Protein AF-A0A7W8PH46-F1 (afdb_monomer_lite)

Structure (mmCIF, N/CA/C/O backbone):
data_AF-A0A7W8PH46-F1
#
_entry.id   AF-A0A7W8PH46-F1
#
loop_
_atom_site.group_PDB
_atom_site.id
_atom_site.type_symbol
_atom_site.label_atom_id
_atom_site.label_alt_id
_atom_site.label_comp_id
_atom_site.label_asym_id
_atom_site.label_entity_id
_atom_site.label_seq_id
_atom_site.pdbx_PDB_ins_code
_atom_site.Cartn_x
_atom_site.Cartn_y
_atom_site.Cartn_z
_atom_site.occupancy
_atom_site.B_iso_or_equiv
_atom_site.auth_seq_id
_atom_site.auth_comp_id
_atom_site.auth_asym_id
_atom_site.auth_atom_id
_atom_site.pdbx_PDB_model_num
ATOM 1 N N . MET A 1 1 ? -47.028 3.158 78.947 1.00 54.38 1 MET A N 1
ATOM 2 C CA . MET A 1 1 ? -47.352 3.527 77.546 1.00 54.38 1 MET A CA 1
ATOM 3 C C . MET A 1 1 ? -46.238 4.303 76.824 1.00 54.38 1 MET A C 1
ATOM 5 O O . MET A 1 1 ? -46.427 4.679 75.681 1.00 54.38 1 MET A O 1
ATOM 9 N N . THR A 1 2 ? -45.058 4.500 77.421 1.00 59.06 2 THR A N 1
ATOM 10 C CA . THR A 1 2 ? -43.953 5.293 76.842 1.00 59.06 2 THR A CA 1
ATOM 11 C C . THR A 1 2 ? -42.959 4.481 76.002 1.00 59.06 2 THR A C 1
ATOM 13 O O . THR A 1 2 ? -42.435 5.003 75.027 1.00 59.06 2 THR A O 1
ATOM 16 N N . ALA A 1 3 ? -42.739 3.197 76.308 1.00 57.84 3 ALA A N 1
ATOM 17 C CA . ALA A 1 3 ? -41.767 2.365 75.586 1.00 57.84 3 ALA A CA 1
ATOM 18 C C . ALA A 1 3 ? -42.184 2.042 74.134 1.00 57.84 3 ALA A C 1
ATOM 20 O O . ALA A 1 3 ? -41.344 2.039 73.240 1.00 57.84 3 ALA A O 1
ATOM 21 N N . LEU A 1 4 ? -43.482 1.841 73.867 1.00 58.47 4 LEU A N 1
ATOM 22 C CA . LEU A 1 4 ? -43.979 1.505 72.523 1.00 58.47 4 LEU A CA 1
ATOM 23 C C . LEU A 1 4 ? -43.789 2.660 71.517 1.00 58.47 4 LEU A C 1
ATOM 25 O O . LEU A 1 4 ? -43.499 2.418 70.348 1.00 58.47 4 LEU A O 1
ATOM 29 N N . ASN A 1 5 ? -43.882 3.9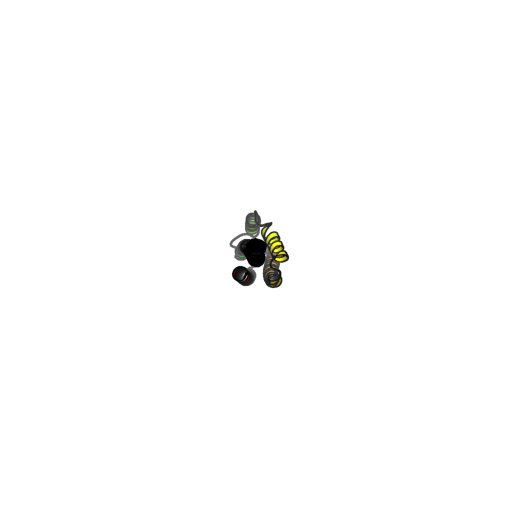11 71.989 1.00 66.81 5 ASN A N 1
ATOM 30 C CA . ASN A 1 5 ? -43.760 5.118 71.162 1.00 66.81 5 ASN A CA 1
ATOM 31 C C . ASN A 1 5 ? -42.331 5.383 70.667 1.00 66.81 5 ASN A C 1
ATOM 33 O O . ASN A 1 5 ? -42.159 6.130 69.711 1.00 66.81 5 ASN A O 1
ATOM 37 N N . VAL A 1 6 ? -41.315 4.781 71.292 1.00 70.81 6 VAL A N 1
ATOM 38 C CA . VAL A 1 6 ? -39.901 4.943 70.900 1.00 70.81 6 VAL A CA 1
ATOM 39 C C . VAL A 1 6 ? -39.428 3.778 70.021 1.00 70.81 6 VAL A C 1
ATOM 41 O O . VAL A 1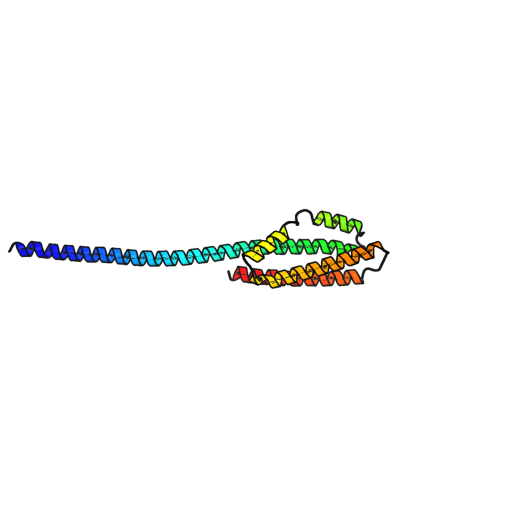 6 ? -38.596 3.960 69.135 1.00 70.81 6 VAL A O 1
ATOM 44 N N . VAL A 1 7 ? -40.009 2.589 70.204 1.00 78.19 7 VAL A N 1
ATOM 45 C CA . VAL A 1 7 ? -39.652 1.372 69.457 1.00 78.19 7 VAL A CA 1
ATOM 46 C C . VAL A 1 7 ? -40.122 1.434 67.998 1.00 78.19 7 VAL A C 1
ATOM 48 O O . VAL A 1 7 ? -39.364 1.087 67.095 1.00 78.19 7 VAL A O 1
ATOM 51 N N . VAL A 1 8 ? -41.343 1.918 67.735 1.00 81.44 8 VAL A N 1
ATOM 52 C CA . VAL A 1 8 ? -41.908 1.979 66.370 1.00 81.44 8 VAL A CA 1
ATOM 53 C C . VAL A 1 8 ? -41.125 2.925 65.434 1.00 81.44 8 VAL A C 1
ATOM 55 O O . VAL A 1 8 ? -40.793 2.505 64.318 1.00 81.44 8 VAL A O 1
ATOM 58 N N . PRO A 1 9 ? -40.750 4.155 65.845 1.00 81.25 9 PRO A N 1
ATOM 59 C CA . PRO A 1 9 ? -39.893 5.026 65.040 1.00 81.25 9 PRO A CA 1
ATOM 60 C C . PRO A 1 9 ? -38.495 4.445 64.815 1.00 81.25 9 PRO A C 1
ATOM 62 O O . PRO A 1 9 ? -37.963 4.568 63.716 1.00 81.25 9 PRO A O 1
ATOM 65 N N . ALA A 1 10 ? -37.914 3.776 65.818 1.00 79.69 10 ALA A N 1
ATOM 66 C CA . ALA A 1 10 ? -36.593 3.159 65.705 1.00 79.69 10 ALA A CA 1
ATOM 67 C C . ALA A 1 10 ? -36.575 2.012 64.679 1.00 79.69 10 ALA A C 1
ATOM 69 O O . ALA A 1 10 ? -35.680 1.948 63.837 1.00 79.69 10 ALA A O 1
ATOM 70 N N . ILE A 1 11 ? -37.598 1.149 64.689 1.00 83.88 11 ILE A N 1
ATOM 71 C CA . ILE A 1 11 ? -37.762 0.083 63.688 1.00 83.88 11 ILE A CA 1
ATOM 72 C C . ILE A 1 11 ? -37.967 0.683 62.291 1.00 83.88 11 ILE A C 1
ATOM 74 O O . ILE A 1 11 ? -37.344 0.237 61.329 1.00 83.88 11 ILE A O 1
ATOM 78 N N . SER A 1 12 ? -38.789 1.729 62.179 1.00 82.69 12 SER A N 1
ATOM 79 C CA . SER A 1 12 ? -39.053 2.406 60.901 1.00 82.69 12 SER A CA 1
ATOM 80 C C . SER A 1 12 ? -37.791 3.063 60.327 1.00 82.69 12 SER A C 1
ATOM 82 O O . SER A 1 12 ? -37.512 2.928 59.137 1.00 82.69 12 SER A O 1
ATOM 84 N N . ALA A 1 13 ? -36.988 3.714 61.174 1.00 84.81 13 ALA A N 1
ATOM 85 C CA . ALA A 1 13 ? -35.710 4.309 60.790 1.00 84.81 13 ALA A CA 1
ATOM 86 C C . ALA A 1 13 ? -34.692 3.248 60.342 1.00 84.81 13 ALA A C 1
ATOM 88 O O . ALA A 1 13 ? -33.994 3.445 59.350 1.00 84.81 13 ALA A O 1
ATOM 89 N N . MET A 1 14 ? -34.646 2.100 61.024 1.00 83.69 14 MET A N 1
ATOM 90 C CA . MET A 1 14 ? -33.773 0.982 60.659 1.00 83.69 14 MET A CA 1
ATOM 91 C C . MET A 1 14 ? -34.157 0.376 59.303 1.00 83.69 14 MET A C 1
ATOM 93 O O . MET A 1 14 ? -33.287 0.151 58.464 1.00 83.69 14 MET A O 1
ATOM 97 N N . ILE A 1 15 ? -35.452 0.165 59.053 1.00 85.19 15 ILE A N 1
ATOM 98 C CA . ILE A 1 15 ? -35.947 -0.315 57.754 1.00 85.19 15 ILE A CA 1
ATOM 99 C C . ILE A 1 15 ? -35.626 0.705 56.654 1.00 85.19 15 ILE A C 1
ATOM 101 O O . ILE A 1 15 ? -35.111 0.327 55.603 1.00 85.19 15 ILE A O 1
ATOM 105 N N . GLY A 1 16 ? -35.859 1.997 56.906 1.00 86.50 16 GLY A N 1
ATOM 106 C CA . GLY A 1 16 ? -35.512 3.068 55.971 1.00 86.50 16 GLY A CA 1
ATOM 107 C C . GLY A 1 16 ? -34.018 3.099 55.635 1.00 86.50 16 GLY A C 1
ATOM 108 O O . GLY A 1 16 ? -33.654 3.188 54.463 1.00 86.50 16 GLY A O 1
ATOM 109 N N . ALA A 1 17 ? -33.149 2.944 56.638 1.00 85.75 17 ALA A N 1
ATOM 110 C CA . ALA A 1 17 ? -31.702 2.882 56.449 1.00 85.75 17 ALA A CA 1
ATOM 111 C C . ALA A 1 17 ? -31.269 1.649 55.637 1.00 85.75 17 ALA A C 1
ATOM 113 O O . ALA A 1 17 ? -30.439 1.773 54.738 1.00 85.75 17 ALA A O 1
ATOM 114 N N . LEU A 1 18 ? -31.854 0.474 55.894 1.00 85.69 18 LEU A N 1
ATOM 115 C CA . LEU A 1 18 ? -31.569 -0.748 55.133 1.00 85.69 18 LEU A CA 1
ATOM 116 C C . LEU A 1 18 ? -32.001 -0.629 53.667 1.00 85.69 18 LEU A C 1
ATOM 118 O O . LEU A 1 18 ? -31.249 -1.023 52.776 1.00 85.69 18 LEU A O 1
ATOM 122 N N . ILE A 1 19 ? -33.173 -0.044 53.404 1.00 89.94 19 ILE A N 1
ATOM 123 C CA . ILE A 1 19 ? -33.653 0.215 52.040 1.00 89.94 19 ILE A CA 1
ATOM 124 C C . ILE A 1 19 ? -32.734 1.216 51.332 1.00 89.94 19 ILE A C 1
ATOM 126 O O . ILE A 1 19 ? -32.360 0.988 50.182 1.00 89.94 19 ILE A O 1
ATOM 130 N N . ALA A 1 20 ? -32.323 2.292 52.010 1.00 89.06 20 ALA A N 1
ATOM 131 C CA . ALA A 1 20 ? -31.414 3.284 51.444 1.00 89.06 20 ALA A CA 1
ATOM 132 C C . ALA A 1 20 ? -30.042 2.676 51.102 1.00 89.06 20 ALA A C 1
ATOM 134 O O . ALA A 1 20 ? -29.555 2.848 49.985 1.00 89.06 20 ALA A O 1
ATOM 135 N N . LEU A 1 21 ? -29.444 1.909 52.021 1.00 88.25 21 LEU A N 1
ATOM 136 C CA . LEU A 1 21 ? -28.166 1.226 51.796 1.00 88.25 21 LEU A CA 1
ATOM 137 C C . LEU A 1 21 ? -28.266 0.177 50.683 1.00 88.25 21 LEU A C 1
ATOM 139 O O . LEU A 1 21 ? -27.389 0.116 49.821 1.00 88.25 21 LEU A O 1
ATOM 143 N N . GLY A 1 22 ? -29.350 -0.604 50.652 1.00 90.31 22 GLY A N 1
ATOM 144 C CA . GLY A 1 22 ? -29.621 -1.562 49.581 1.00 90.31 22 GLY A CA 1
ATOM 145 C C . GLY A 1 22 ? -29.798 -0.883 48.221 1.00 90.31 22 GLY A C 1
ATOM 146 O O . GLY A 1 22 ? -29.251 -1.349 47.223 1.00 90.31 22 GLY A O 1
ATOM 147 N N . GLY A 1 23 ? -30.493 0.256 48.185 1.00 92.00 23 GLY A N 1
ATOM 148 C CA . GLY A 1 23 ? -30.671 1.069 46.983 1.00 92.00 23 GLY A CA 1
ATOM 149 C C . GLY A 1 23 ? -29.353 1.637 46.455 1.00 92.00 23 GLY A C 1
ATOM 150 O O . GLY A 1 23 ? -29.078 1.532 45.258 1.00 92.00 23 GLY A O 1
ATOM 151 N N . VAL A 1 24 ? -28.503 2.174 47.336 1.00 92.62 24 VAL A N 1
ATOM 152 C CA . VAL A 1 24 ? -27.163 2.667 46.970 1.00 92.62 24 VAL A CA 1
ATOM 153 C C . VAL A 1 24 ? -26.279 1.524 46.478 1.00 92.62 24 VAL A C 1
ATOM 155 O O . VAL A 1 24 ? -25.643 1.656 45.434 1.00 92.62 24 VAL A O 1
ATOM 158 N N . TRP A 1 25 ? -26.271 0.382 47.170 1.00 93.50 25 TRP A N 1
ATOM 159 C CA . TRP A 1 25 ? -25.499 -0.792 46.757 1.00 93.50 25 TRP A CA 1
ATOM 160 C C . TRP A 1 25 ? -25.934 -1.311 45.380 1.00 93.50 25 TRP A C 1
ATOM 162 O O . TRP A 1 25 ? -25.090 -1.514 44.506 1.00 93.50 25 TRP A O 1
ATOM 172 N N . LEU A 1 26 ? -27.245 -1.447 45.147 1.00 93.50 26 LEU A N 1
ATOM 173 C CA . LEU A 1 26 ? -27.791 -1.880 43.860 1.00 93.50 26 LEU A CA 1
ATOM 174 C C . LEU A 1 26 ? -27.460 -0.883 42.744 1.00 93.50 26 LEU A C 1
ATOM 176 O O . LEU A 1 26 ? -27.062 -1.289 41.651 1.00 93.50 26 LEU A O 1
ATOM 180 N N . THR A 1 27 ? -27.587 0.417 43.021 1.00 93.50 27 THR A N 1
ATOM 181 C CA . THR A 1 27 ? -27.258 1.484 42.065 1.00 93.50 27 THR A CA 1
ATOM 182 C C . THR A 1 27 ? -25.774 1.461 41.715 1.00 93.50 27 THR A C 1
ATOM 184 O O . THR A 1 27 ? -25.432 1.482 40.534 1.00 93.50 27 THR A O 1
ATOM 187 N N . ASN A 1 28 ? -24.892 1.325 42.709 1.00 93.25 28 ASN A N 1
ATOM 188 C CA . ASN A 1 28 ? -23.450 1.215 42.494 1.00 93.25 28 ASN A CA 1
ATOM 189 C C . ASN A 1 28 ? -23.086 -0.042 41.699 1.00 93.25 28 ASN A C 1
ATOM 191 O O . ASN A 1 28 ? -22.261 0.027 40.790 1.00 93.25 28 ASN A O 1
ATOM 195 N N . TRP A 1 29 ? -23.726 -1.180 41.978 1.00 92.06 29 TRP A N 1
ATOM 196 C CA . TRP A 1 29 ? -23.504 -2.409 41.218 1.00 92.06 29 TRP A CA 1
ATOM 197 C C . TRP A 1 29 ? -23.928 -2.265 39.750 1.00 92.06 29 TRP A C 1
ATOM 199 O O . TRP A 1 29 ? -23.175 -2.628 38.842 1.00 92.06 29 TRP A O 1
ATOM 209 N N . GLN A 1 30 ? -25.104 -1.683 39.494 1.00 93.38 30 GLN A N 1
ATOM 210 C CA . GLN A 1 30 ? -25.575 -1.425 38.132 1.00 93.38 30 GLN A CA 1
ATOM 211 C C . GLN A 1 30 ? -24.702 -0.399 37.401 1.00 93.38 30 GLN A C 1
ATOM 213 O O . GLN A 1 30 ? -24.397 -0.594 36.223 1.00 93.38 30 GLN A O 1
ATOM 218 N N . ALA A 1 31 ? -24.279 0.666 38.086 1.00 93.06 31 ALA A N 1
ATOM 219 C CA . ALA A 1 31 ? -23.369 1.669 37.544 1.00 93.06 31 ALA A CA 1
ATOM 220 C C . ALA A 1 31 ? -22.027 1.037 37.159 1.00 93.06 31 ALA A C 1
ATOM 222 O O . ALA A 1 31 ? -21.573 1.222 36.032 1.00 93.06 31 ALA A O 1
ATOM 223 N N . ASN A 1 32 ? -21.455 0.201 38.031 1.00 94.56 32 ASN A N 1
ATOM 224 C CA . ASN A 1 32 ? -20.209 -0.506 37.753 1.00 94.56 32 ASN A CA 1
ATOM 225 C C . ASN A 1 32 ? -20.343 -1.456 36.551 1.00 94.56 32 ASN A C 1
ATOM 227 O O . ASN A 1 32 ? -19.495 -1.468 35.665 1.00 94.56 32 ASN A O 1
ATOM 231 N N . LYS A 1 33 ? -21.449 -2.208 36.450 1.00 94.56 33 LYS A N 1
ATOM 232 C CA . LYS A 1 33 ? -21.700 -3.084 35.293 1.00 94.56 33 LYS A CA 1
ATOM 233 C C . LYS A 1 33 ? -21.798 -2.298 33.980 1.00 94.56 33 LYS A C 1
ATOM 235 O O . LYS A 1 33 ? -21.267 -2.737 32.958 1.00 94.56 33 LYS A O 1
ATOM 240 N N . ARG A 1 34 ? -22.477 -1.145 33.991 1.00 93.31 34 ARG A N 1
ATOM 241 C CA . ARG A 1 34 ? -22.574 -0.256 32.821 1.00 93.31 34 ARG A CA 1
ATOM 242 C C . ARG A 1 34 ? -21.214 0.316 32.447 1.00 93.31 34 ARG A C 1
ATOM 244 O O . ARG A 1 34 ? -20.876 0.276 31.271 1.00 93.31 34 ARG A O 1
ATOM 251 N N . PHE A 1 35 ? -20.446 0.770 33.434 1.00 94.25 35 PHE A N 1
ATOM 252 C CA . PHE A 1 35 ? -19.094 1.281 33.241 1.00 94.25 35 PHE A CA 1
ATOM 253 C C . PHE A 1 35 ? -18.184 0.236 32.583 1.00 94.25 35 PHE A C 1
ATOM 255 O O . PHE A 1 35 ? -17.597 0.517 31.547 1.00 94.25 35 PHE A O 1
ATOM 262 N N . LEU A 1 36 ? -18.157 -1.003 33.089 1.00 94.62 36 LEU A N 1
ATOM 263 C CA . LEU A 1 36 ? -17.366 -2.082 32.479 1.00 94.62 36 LEU A CA 1
ATOM 264 C C . LEU A 1 36 ? -17.815 -2.407 31.047 1.00 94.62 36 LEU A C 1
ATOM 266 O O . LEU A 1 36 ? -16.991 -2.671 30.178 1.00 94.62 36 LEU A O 1
ATOM 270 N N . THR A 1 37 ? -19.123 -2.358 30.781 1.00 94.06 37 THR A N 1
ATOM 271 C CA . THR A 1 37 ? -19.654 -2.579 29.424 1.00 94.06 37 THR A CA 1
ATOM 272 C C . THR A 1 37 ? -19.284 -1.436 28.474 1.00 94.06 37 THR A C 1
ATOM 274 O O . THR A 1 37 ? -19.087 -1.669 27.285 1.00 94.06 37 THR A O 1
ATOM 277 N N . GLN A 1 38 ? -19.228 -0.198 28.970 1.00 93.88 38 GLN A N 1
ATOM 278 C CA . GLN A 1 38 ? -18.776 0.958 28.194 1.00 93.88 38 GLN A CA 1
ATOM 279 C C . GLN A 1 38 ? -17.282 0.856 27.902 1.00 93.88 38 GLN A C 1
ATOM 281 O O . GLN A 1 38 ? -16.905 0.971 26.744 1.00 93.88 38 GLN A O 1
ATOM 286 N N . LEU A 1 39 ? -16.474 0.514 28.907 1.00 94.44 39 LEU A N 1
ATOM 287 C CA . LEU A 1 39 ? -15.034 0.337 28.752 1.00 94.44 39 LEU A CA 1
ATOM 288 C C . LEU A 1 39 ? -14.695 -0.723 27.689 1.00 94.44 39 LEU A C 1
ATOM 290 O O . LEU A 1 39 ? -13.941 -0.430 26.771 1.00 94.44 39 LEU A O 1
ATOM 294 N N . ASP A 1 40 ? -15.327 -1.905 27.723 1.00 94.44 40 ASP A N 1
ATOM 295 C CA . ASP A 1 40 ? -15.123 -2.947 26.694 1.00 94.44 40 ASP A CA 1
ATOM 296 C C . ASP A 1 40 ? -15.537 -2.474 25.286 1.00 94.44 40 ASP A C 1
ATOM 298 O O . ASP A 1 40 ? -14.909 -2.820 24.285 1.00 94.44 40 ASP A O 1
ATOM 302 N N . ARG A 1 41 ? -16.594 -1.660 25.174 1.00 94.88 41 ARG A N 1
ATOM 303 C CA . ARG A 1 41 ? -17.004 -1.085 23.882 1.00 94.88 41 ARG A CA 1
ATOM 304 C C . ARG A 1 41 ? -16.013 -0.047 23.378 1.00 94.88 41 ARG A C 1
ATOM 306 O O . ARG A 1 41 ? -15.757 -0.026 22.173 1.00 94.88 41 ARG A O 1
ATOM 313 N N . ASP A 1 42 ? -15.495 0.783 24.272 1.00 95.31 42 ASP A N 1
ATOM 314 C CA . ASP A 1 42 ? -14.547 1.843 23.953 1.00 95.31 42 ASP A CA 1
ATOM 315 C C . ASP A 1 42 ? -13.194 1.249 23.551 1.00 95.31 42 ASP A C 1
ATOM 317 O O . ASP A 1 42 ? -12.699 1.592 22.483 1.00 95.31 42 ASP A O 1
ATOM 321 N N . GLU A 1 43 ? -12.675 0.257 24.283 1.00 95.19 43 GLU A N 1
ATOM 322 C CA . GLU A 1 43 ? -11.451 -0.475 23.916 1.00 95.19 43 GLU A CA 1
ATOM 323 C C . GLU A 1 43 ? -11.580 -1.152 22.546 1.00 95.19 43 GLU A C 1
ATOM 325 O O . GLU A 1 43 ? -10.685 -1.074 21.699 1.00 95.19 43 GLU A O 1
ATOM 330 N N . ARG A 1 44 ? -12.723 -1.801 22.278 1.00 93.19 44 ARG A N 1
ATOM 331 C CA . ARG A 1 44 ? -12.979 -2.395 20.959 1.00 93.19 44 ARG A CA 1
ATOM 332 C C . ARG A 1 44 ? -13.037 -1.332 19.879 1.00 93.19 44 ARG A C 1
ATOM 334 O O . ARG A 1 44 ? -12.483 -1.546 18.808 1.00 93.19 44 ARG A O 1
ATOM 341 N N . LYS A 1 45 ? -13.720 -0.215 20.127 1.00 95.31 45 LYS A N 1
ATOM 342 C CA . LYS A 1 45 ? -13.825 0.880 19.162 1.00 95.31 45 LYS A CA 1
ATOM 343 C C . LYS A 1 45 ? -12.451 1.473 18.859 1.00 95.31 45 LYS A C 1
ATOM 345 O O . LYS A 1 45 ? -12.118 1.598 17.689 1.00 95.31 45 LYS A O 1
ATOM 350 N N . GLU A 1 46 ? -11.657 1.752 19.885 1.00 95.44 46 GLU A N 1
ATOM 351 C CA . GLU A 1 46 ? -10.302 2.280 19.750 1.00 95.44 46 GLU A CA 1
ATOM 352 C C . GLU A 1 46 ? -9.410 1.323 18.955 1.00 95.44 46 GLU A C 1
ATOM 354 O O . GLU A 1 46 ? -8.731 1.745 18.022 1.00 95.44 46 GLU A O 1
ATOM 359 N N . LYS A 1 47 ? -9.482 0.016 19.235 1.00 92.56 47 LYS A N 1
ATOM 360 C CA . LYS A 1 47 ? -8.745 -0.992 18.465 1.00 92.56 47 LYS A CA 1
ATOM 361 C C . LYS A 1 47 ? -9.145 -1.001 16.987 1.00 92.56 47 LYS A C 1
ATOM 363 O O . LYS A 1 47 ? -8.265 -1.068 16.131 1.00 92.56 47 LYS A O 1
ATOM 368 N N . ARG A 1 48 ? -10.445 -0.936 16.676 1.00 93.00 48 ARG A N 1
ATOM 369 C CA . ARG A 1 48 ? -10.930 -0.879 15.285 1.00 93.00 48 ARG A CA 1
ATOM 370 C C . ARG A 1 48 ? -10.454 0.384 14.578 1.00 93.00 48 ARG A C 1
ATOM 372 O O . ARG A 1 48 ? -9.883 0.296 13.496 1.00 93.00 48 ARG A O 1
ATOM 379 N N . ASP A 1 49 ? -10.630 1.540 15.215 1.00 95.50 49 ASP A N 1
ATOM 380 C CA . ASP A 1 49 ? -10.222 2.835 14.666 1.00 95.50 49 ASP A CA 1
ATOM 381 C C . ASP A 1 49 ? -8.703 2.866 14.413 1.00 95.50 49 ASP A C 1
ATOM 383 O O . ASP A 1 49 ? -8.255 3.334 13.365 1.00 95.50 49 ASP A O 1
ATOM 387 N N . PHE A 1 50 ? -7.912 2.282 15.318 1.00 95.19 50 PHE A N 1
ATOM 388 C CA . PHE A 1 50 ? -6.466 2.152 15.164 1.00 95.19 50 PHE A CA 1
ATOM 389 C C . PHE A 1 50 ? -6.068 1.257 13.980 1.00 95.19 50 PHE A C 1
ATOM 391 O O . PHE A 1 50 ? -5.224 1.652 13.173 1.00 95.19 50 PHE A O 1
ATOM 398 N N . ILE A 1 51 ? -6.680 0.074 13.832 1.00 94.69 51 ILE A N 1
ATOM 399 C CA . ILE A 1 51 ? -6.425 -0.811 12.682 1.00 94.69 51 ILE A CA 1
ATOM 400 C C . ILE A 1 51 ? -6.836 -0.131 11.376 1.00 94.69 51 ILE A C 1
ATOM 402 O O . ILE A 1 51 ? -6.075 -0.166 10.409 1.00 94.69 51 ILE A O 1
ATOM 406 N N . ARG A 1 52 ? -7.987 0.551 11.355 1.00 96.12 52 ARG A N 1
ATOM 407 C CA . ARG A 1 52 ? -8.448 1.304 10.184 1.00 96.12 52 ARG A CA 1
ATOM 408 C C . ARG A 1 52 ? -7.431 2.366 9.776 1.00 96.12 52 ARG A C 1
ATOM 410 O O . ARG A 1 52 ? -7.025 2.400 8.619 1.00 96.12 52 ARG A O 1
ATOM 417 N N . GLN A 1 53 ? -6.951 3.162 10.732 1.00 96.94 53 GLN A N 1
ATOM 418 C CA . GLN A 1 53 ? -5.955 4.204 10.483 1.00 96.94 53 GLN A CA 1
ATOM 419 C C . GLN A 1 53 ? -4.642 3.630 9.928 1.00 96.94 53 GLN A C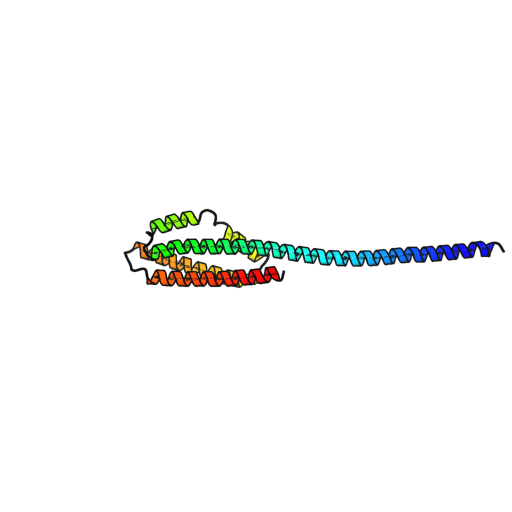 1
ATOM 421 O O . GLN A 1 53 ? -4.087 4.169 8.971 1.00 96.94 53 GLN A O 1
ATOM 426 N N . ARG A 1 54 ? -4.141 2.525 10.496 1.00 96.75 54 ARG A N 1
ATOM 427 C CA . ARG A 1 54 ? -2.923 1.864 9.992 1.00 96.75 54 ARG A CA 1
ATOM 428 C C . ARG A 1 54 ? -3.125 1.237 8.620 1.00 96.75 54 ARG A C 1
ATOM 430 O O . ARG A 1 54 ? -2.189 1.219 7.825 1.00 96.75 54 ARG A O 1
ATOM 437 N N . GLY A 1 55 ? -4.329 0.757 8.332 1.00 96.94 55 GLY A N 1
ATOM 438 C CA . GLY A 1 55 ? -4.675 0.217 7.026 1.00 96.94 55 GLY A CA 1
ATOM 439 C C . GLY A 1 55 ? -4.752 1.309 5.964 1.00 96.94 55 GLY A C 1
ATOM 440 O O . GLY A 1 55 ? -4.195 1.136 4.886 1.00 96.94 55 GLY A O 1
ATOM 441 N N . GLU A 1 56 ? -5.369 2.451 6.274 1.00 97.31 56 GLU A N 1
ATOM 442 C CA . GLU A 1 56 ? -5.401 3.632 5.398 1.00 97.31 56 GLU A CA 1
ATOM 443 C C . GLU A 1 56 ? -3.977 4.140 5.093 1.00 97.31 56 GLU A C 1
ATOM 445 O O . GLU A 1 56 ? -3.645 4.401 3.935 1.00 97.31 56 GLU A O 1
ATOM 450 N N . GLU A 1 57 ? -3.106 4.204 6.108 1.00 96.62 57 GLU A N 1
ATOM 451 C CA . GLU A 1 57 ? -1.686 4.549 5.941 1.00 96.62 57 GLU A CA 1
ATOM 452 C C . GLU A 1 57 ? -0.961 3.546 5.030 1.00 96.62 57 GLU A C 1
ATOM 454 O O . GLU A 1 57 ? -0.266 3.938 4.089 1.00 96.62 57 GLU A O 1
ATOM 459 N N . LEU A 1 58 ? -1.140 2.245 5.281 1.00 96.44 58 LEU A N 1
ATOM 460 C CA . LEU A 1 58 ? -0.552 1.187 4.464 1.00 96.44 58 LEU A CA 1
ATOM 461 C C . LEU A 1 58 ? -1.050 1.246 3.015 1.00 96.44 58 LEU A C 1
ATOM 463 O O . LEU A 1 58 ? -0.259 1.029 2.099 1.00 96.44 58 LEU A O 1
ATOM 467 N N . TYR A 1 59 ? -2.330 1.552 2.805 1.00 96.81 59 TYR A N 1
ATOM 468 C CA . TYR A 1 59 ? -2.924 1.650 1.477 1.00 96.81 59 TYR A CA 1
ATOM 469 C C . TYR A 1 59 ? -2.219 2.729 0.658 1.00 96.81 59 TYR A C 1
ATOM 471 O O . TYR A 1 59 ? -1.743 2.441 -0.439 1.00 96.81 59 TYR A O 1
ATOM 479 N N . GLY A 1 60 ? -2.093 3.939 1.214 1.00 95.19 60 GLY A N 1
ATOM 480 C CA . GLY A 1 60 ? -1.394 5.040 0.548 1.00 95.19 60 GLY A CA 1
ATOM 481 C C . GLY A 1 60 ? 0.065 4.696 0.249 1.00 95.19 60 GLY A C 1
ATOM 482 O O . GLY A 1 60 ? 0.518 4.838 -0.881 1.00 95.19 60 GLY A O 1
ATOM 483 N N . LEU A 1 61 ? 0.785 4.141 1.230 1.00 94.44 61 LEU A N 1
ATOM 484 C CA . LEU A 1 61 ? 2.189 3.760 1.051 1.00 94.44 61 LEU A CA 1
ATOM 485 C C . LEU A 1 61 ? 2.393 2.678 -0.018 1.00 94.44 61 LEU A C 1
ATOM 487 O O . LEU A 1 61 ? 3.376 2.727 -0.758 1.00 94.44 61 LEU A O 1
ATOM 491 N N . ALA A 1 62 ? 1.507 1.683 -0.077 1.00 93.50 62 ALA A N 1
ATOM 492 C CA . ALA A 1 62 ? 1.595 0.604 -1.052 1.00 93.50 62 ALA A CA 1
ATOM 493 C C . ALA A 1 62 ? 1.252 1.083 -2.468 1.00 93.50 62 ALA A C 1
ATOM 495 O O . ALA A 1 62 ? 1.918 0.671 -3.419 1.00 93.50 62 ALA A O 1
ATOM 496 N N . ASP A 1 63 ? 0.251 1.954 -2.602 1.00 93.81 63 ASP A N 1
ATOM 497 C CA . ASP A 1 63 ? -0.138 2.536 -3.885 1.00 93.81 63 ASP A CA 1
ATOM 498 C C . ASP A 1 63 ? 0.940 3.479 -4.436 1.00 93.81 63 ASP A C 1
ATOM 500 O O . ASP A 1 63 ? 1.341 3.350 -5.596 1.00 93.81 63 ASP A O 1
ATOM 504 N N . ASP A 1 64 ? 1.501 4.342 -3.585 1.00 92.75 64 ASP A N 1
ATOM 505 C CA . ASP A 1 64 ? 2.616 5.225 -3.939 1.00 92.75 64 ASP A CA 1
ATOM 506 C C . ASP A 1 64 ? 3.848 4.422 -4.367 1.00 92.75 64 ASP A C 1
ATOM 508 O O . ASP A 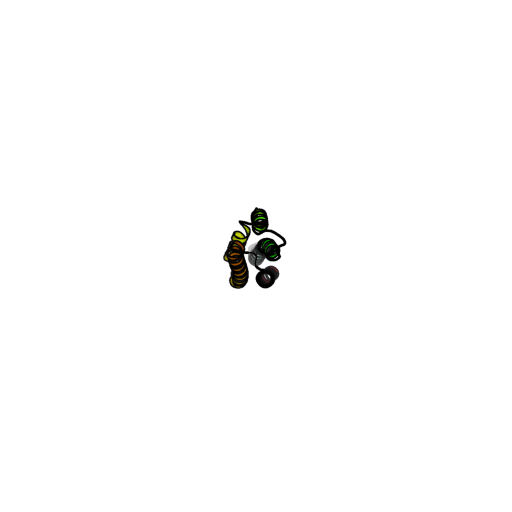1 64 ? 4.463 4.705 -5.398 1.00 92.75 64 ASP A O 1
ATOM 512 N N . TRP A 1 65 ? 4.199 3.383 -3.602 1.00 92.25 65 TRP A N 1
ATOM 513 C CA . TRP A 1 65 ? 5.333 2.522 -3.927 1.00 92.25 65 TRP A CA 1
ATOM 514 C C . TRP A 1 65 ? 5.136 1.795 -5.261 1.00 92.25 65 TRP A C 1
ATOM 516 O O . TRP A 1 65 ? 6.051 1.751 -6.085 1.00 92.25 65 TRP A O 1
ATOM 526 N N . ALA A 1 66 ? 3.952 1.232 -5.503 1.00 90.81 66 ALA A N 1
ATOM 527 C CA . ALA A 1 66 ? 3.670 0.538 -6.752 1.00 90.81 66 ALA A CA 1
ATOM 528 C C . ALA A 1 66 ? 3.630 1.503 -7.949 1.00 90.81 66 ALA A C 1
ATOM 530 O O . ALA A 1 66 ? 4.146 1.175 -9.020 1.00 90.81 66 ALA A O 1
ATOM 531 N N . THR A 1 67 ? 3.102 2.715 -7.757 1.00 90.94 67 THR A N 1
ATOM 532 C CA . THR A 1 67 ? 3.136 3.794 -8.754 1.00 90.94 67 THR A CA 1
ATOM 533 C C . THR A 1 67 ? 4.569 4.185 -9.099 1.00 90.94 67 THR A C 1
ATOM 535 O O . THR A 1 67 ? 4.906 4.292 -10.279 1.00 90.94 67 THR A O 1
ATOM 538 N N . TYR A 1 68 ? 5.435 4.316 -8.094 1.00 91.88 68 TYR A N 1
ATOM 539 C CA . TYR A 1 68 ? 6.860 4.559 -8.291 1.00 91.88 68 TYR A CA 1
ATOM 540 C C . TYR A 1 68 ? 7.517 3.448 -9.130 1.00 91.88 68 TYR A C 1
ATOM 542 O O . TYR A 1 68 ? 8.160 3.733 -10.143 1.00 91.88 68 TYR A O 1
ATOM 550 N N . VAL A 1 69 ? 7.303 2.177 -8.765 1.00 91.94 69 VAL A N 1
ATOM 551 C CA . VAL A 1 69 ? 7.839 1.019 -9.508 1.00 91.94 69 VAL A CA 1
ATOM 552 C C . VAL A 1 69 ? 7.332 1.021 -10.955 1.00 91.94 69 VAL A C 1
ATOM 554 O O . VAL A 1 69 ? 8.085 0.764 -11.896 1.00 91.94 69 VAL A O 1
ATOM 557 N N . TRP A 1 70 ? 6.055 1.344 -11.162 1.00 92.81 70 TRP A N 1
ATOM 558 C CA . TRP A 1 70 ? 5.465 1.448 -12.492 1.00 92.81 70 TRP A CA 1
ATOM 559 C C . TRP A 1 70 ? 6.121 2.545 -13.340 1.00 92.81 70 TRP A C 1
ATOM 561 O O . TRP A 1 70 ? 6.477 2.294 -14.495 1.00 92.81 70 TRP A O 1
ATOM 571 N N . GLN A 1 71 ? 6.303 3.743 -12.779 1.00 92.69 71 GLN A N 1
ATOM 572 C CA . GLN A 1 71 ? 6.958 4.871 -13.448 1.00 92.69 71 GLN A CA 1
ATOM 573 C C . GLN A 1 71 ? 8.401 4.537 -13.829 1.00 92.69 71 GLN A C 1
ATOM 575 O O . GLN A 1 71 ? 8.796 4.760 -14.975 1.00 92.69 71 GLN A O 1
ATOM 580 N N . GLU A 1 72 ? 9.153 3.919 -12.915 1.00 92.88 72 GLU A N 1
ATOM 581 C CA . GLU A 1 72 ? 10.515 3.464 -13.184 1.00 92.88 72 GLU A CA 1
ATOM 582 C C . GLU A 1 72 ? 10.541 2.525 -14.401 1.00 92.88 72 GLU A C 1
ATOM 584 O O . GLU A 1 72 ? 11.290 2.735 -15.356 1.00 92.88 72 GLU A O 1
ATOM 589 N N . HIS A 1 73 ? 9.667 1.520 -14.435 1.00 94.38 73 HIS A N 1
ATOM 590 C CA . HIS A 1 73 ? 9.635 0.561 -15.538 1.00 94.38 73 HIS A CA 1
ATOM 591 C C . HIS A 1 73 ? 9.045 1.113 -16.843 1.00 94.38 73 HIS A C 1
ATOM 593 O O . HIS A 1 73 ? 9.373 0.578 -17.908 1.00 94.38 73 HIS A O 1
ATOM 599 N N . LEU A 1 74 ? 8.236 2.176 -16.806 1.00 95.06 74 LEU A N 1
ATOM 600 C CA . LEU A 1 74 ? 7.792 2.886 -18.010 1.00 95.06 74 LEU A CA 1
ATOM 601 C C . LEU A 1 74 ? 8.961 3.569 -18.729 1.00 95.06 74 LEU A C 1
ATOM 603 O O . LEU A 1 74 ? 9.029 3.506 -19.959 1.00 95.06 74 LEU A O 1
ATOM 607 N N . ILE A 1 75 ? 9.895 4.163 -17.980 1.00 94.69 75 ILE A N 1
ATOM 608 C CA . ILE A 1 75 ? 11.115 4.771 -18.536 1.00 94.69 75 ILE A CA 1
ATOM 609 C C . ILE A 1 75 ? 11.899 3.713 -19.324 1.00 94.69 75 ILE A C 1
ATOM 611 O O . ILE A 1 75 ? 12.268 3.914 -20.485 1.00 94.69 75 ILE A O 1
ATOM 615 N N . TRP A 1 76 ? 12.073 2.529 -18.735 1.00 94.00 76 TRP A N 1
ATOM 616 C CA . TRP A 1 76 ? 12.764 1.419 -19.388 1.00 94.00 76 TRP A CA 1
ATOM 617 C C . TRP A 1 76 ? 12.013 0.860 -20.590 1.00 94.00 76 TRP A C 1
ATOM 619 O O . TRP A 1 76 ? 12.634 0.528 -21.599 1.00 94.00 76 TRP A O 1
ATOM 629 N N . LEU A 1 77 ? 10.683 0.799 -20.531 1.00 94.62 77 LEU A N 1
ATOM 630 C CA . LEU A 1 77 ? 9.872 0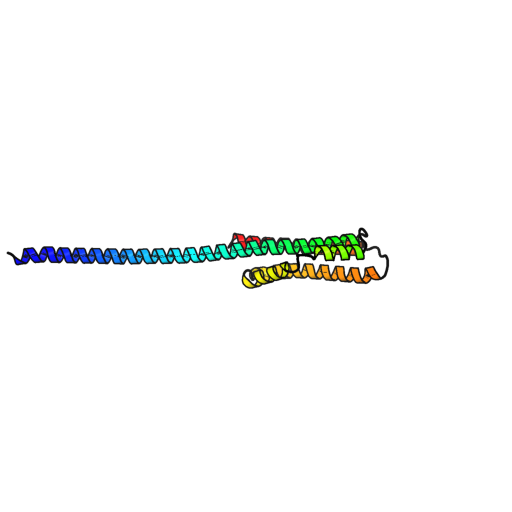.400 -21.677 1.00 94.62 77 LEU A CA 1
ATOM 631 C C . LEU A 1 77 ? 10.051 1.365 -22.857 1.00 94.62 77 LEU A C 1
ATOM 633 O O . LEU A 1 77 ? 10.137 0.926 -24.005 1.00 94.62 77 LEU A O 1
ATOM 637 N N . ALA A 1 78 ? 10.133 2.670 -22.590 1.00 92.44 78 ALA A N 1
ATOM 638 C CA . ALA A 1 78 ? 10.394 3.678 -23.612 1.00 92.44 78 ALA A CA 1
ATOM 639 C C . ALA A 1 78 ? 11.794 3.511 -24.233 1.00 92.44 78 ALA A C 1
ATOM 641 O O . ALA A 1 78 ? 11.921 3.578 -25.459 1.00 92.44 78 ALA A O 1
ATOM 642 N N . ALA A 1 79 ? 12.810 3.187 -23.427 1.00 91.38 79 ALA A N 1
ATOM 643 C CA . ALA A 1 79 ? 14.147 2.841 -23.917 1.00 91.38 79 ALA A CA 1
ATOM 644 C C . ALA A 1 79 ? 14.143 1.579 -24.799 1.00 91.38 79 ALA A C 1
ATOM 646 O O . ALA A 1 79 ? 14.748 1.560 -25.868 1.00 91.38 79 ALA A O 1
ATOM 647 N N . MET A 1 80 ? 13.396 0.538 -24.409 1.00 90.69 80 MET A N 1
ATOM 648 C CA . MET A 1 80 ? 13.213 -0.665 -25.236 1.00 90.69 80 MET A CA 1
ATOM 649 C C . MET A 1 80 ? 12.480 -0.367 -26.551 1.00 90.69 80 MET A C 1
ATOM 651 O O . MET A 1 80 ? 12.672 -1.072 -27.531 1.00 90.69 80 MET A O 1
ATOM 655 N N . HIS A 1 81 ? 11.650 0.672 -26.609 1.00 91.06 81 HIS A N 1
ATOM 656 C CA . HIS A 1 81 ? 11.034 1.132 -27.856 1.00 91.06 81 HIS A CA 1
ATOM 657 C C . HIS A 1 81 ? 11.933 2.069 -28.678 1.00 91.06 81 HIS A C 1
ATOM 659 O O . HIS A 1 81 ? 11.487 2.569 -29.709 1.00 91.06 81 HIS A O 1
ATOM 665 N N . GLY A 1 82 ? 13.167 2.330 -28.236 1.00 88.31 82 GLY A N 1
ATOM 666 C CA . GLY A 1 82 ? 14.088 3.251 -28.903 1.00 88.31 82 GLY A CA 1
ATOM 667 C C . GLY A 1 82 ? 13.695 4.725 -28.778 1.00 88.31 82 GLY A C 1
ATOM 668 O O . GLY A 1 82 ? 14.220 5.549 -29.516 1.00 88.31 82 GLY A O 1
ATOM 669 N N . ARG A 1 83 ? 12.771 5.074 -27.868 1.00 89.12 83 ARG A N 1
ATOM 670 C CA . ARG A 1 83 ? 12.368 6.474 -27.628 1.00 89.12 83 ARG A CA 1
ATOM 671 C C . ARG A 1 83 ? 13.393 7.254 -26.807 1.00 89.12 83 ARG A C 1
ATOM 673 O O . ARG A 1 83 ? 13.428 8.473 -26.901 1.00 89.12 83 ARG A O 1
ATOM 680 N N . HIS A 1 84 ? 14.189 6.542 -26.015 1.00 87.38 84 HIS A N 1
ATOM 681 C CA . HIS A 1 84 ? 15.299 7.075 -25.234 1.00 87.38 84 HIS A CA 1
ATOM 682 C C . HIS A 1 84 ? 16.526 6.202 -25.442 1.00 87.38 84 HIS A C 1
ATOM 684 O O . HIS A 1 84 ? 16.409 4.982 -25.614 1.00 87.38 84 HIS A O 1
ATOM 690 N N . SER A 1 85 ? 17.706 6.808 -25.366 1.00 89.94 85 SER A N 1
ATOM 691 C CA . SER A 1 85 ? 18.932 6.034 -25.203 1.00 89.94 85 SER A CA 1
ATOM 692 C C . SER A 1 85 ? 18.950 5.349 -23.829 1.00 89.94 85 SER A C 1
ATOM 694 O O . SER A 1 85 ? 18.288 5.771 -22.880 1.00 89.94 85 SER A O 1
ATOM 696 N N . VAL A 1 86 ? 19.741 4.280 -23.687 1.00 89.25 86 VAL A N 1
ATOM 697 C CA . VAL A 1 86 ? 19.911 3.604 -22.386 1.00 89.25 86 VAL A CA 1
ATOM 698 C C . VAL A 1 86 ? 20.473 4.559 -21.329 1.00 89.25 86 VAL A C 1
ATOM 700 O O . VAL A 1 86 ? 20.158 4.405 -20.152 1.00 89.25 86 VAL A O 1
ATOM 703 N N . GLN A 1 87 ? 21.302 5.525 -21.731 1.00 90.44 87 GLN A N 1
ATOM 704 C CA . GLN A 1 87 ? 21.876 6.500 -20.809 1.00 90.44 87 GLN A CA 1
ATOM 705 C C . GLN A 1 87 ? 20.823 7.507 -20.335 1.00 90.44 87 GLN A C 1
ATOM 707 O O . GLN A 1 87 ? 20.659 7.666 -19.133 1.00 90.44 87 GLN A O 1
ATOM 712 N N . GLU A 1 88 ? 20.033 8.079 -21.247 1.00 92.06 88 GLU A N 1
ATOM 713 C CA . GLU A 1 88 ? 18.910 8.962 -20.887 1.00 92.06 88 GLU A CA 1
ATOM 714 C C . GLU A 1 88 ? 17.919 8.259 -19.953 1.00 92.06 88 GLU A C 1
ATOM 716 O O . GLU A 1 88 ? 17.479 8.822 -18.955 1.00 92.06 88 GLU A O 1
ATOM 721 N N . ALA A 1 89 ? 17.608 6.991 -20.234 1.00 92.69 89 ALA A N 1
ATOM 722 C CA . ALA A 1 89 ? 16.733 6.192 -19.387 1.00 92.69 89 ALA A CA 1
ATOM 723 C C . ALA A 1 89 ? 17.310 5.968 -17.978 1.00 92.69 89 ALA A C 1
ATOM 725 O O . ALA A 1 89 ? 16.557 5.956 -17.006 1.00 92.69 89 ALA A O 1
ATOM 726 N N . ARG A 1 90 ? 18.637 5.820 -17.841 1.00 91.62 90 ARG A N 1
ATOM 727 C CA . ARG A 1 90 ? 19.294 5.761 -16.524 1.00 91.62 90 ARG A CA 1
ATOM 728 C C . ARG A 1 90 ? 19.166 7.071 -15.774 1.00 91.62 90 ARG A C 1
ATOM 730 O O . ARG A 1 90 ? 18.843 7.040 -14.592 1.00 91.62 90 ARG A O 1
ATOM 737 N N . ASP A 1 91 ? 19.429 8.182 -16.447 1.00 93.88 91 ASP A N 1
ATOM 738 C CA . ASP A 1 91 ? 19.412 9.501 -15.821 1.00 93.88 91 ASP A CA 1
ATOM 739 C C . ASP A 1 91 ? 17.995 9.829 -15.316 1.00 93.88 91 ASP A C 1
ATOM 741 O O . ASP A 1 91 ? 17.828 10.206 -14.155 1.00 93.88 91 ASP A O 1
ATOM 745 N N . LEU A 1 92 ? 16.968 9.531 -16.123 1.00 93.69 92 LEU A N 1
ATOM 746 C CA . LEU A 1 92 ? 15.558 9.629 -15.729 1.00 93.69 92 LEU A CA 1
ATOM 747 C C . LEU A 1 92 ? 15.196 8.687 -14.571 1.00 93.69 92 LEU A C 1
ATOM 749 O O . LEU A 1 92 ? 14.471 9.082 -13.662 1.00 93.69 92 LEU A O 1
ATOM 753 N N . ALA A 1 93 ? 15.695 7.446 -14.567 1.00 91.00 93 ALA A N 1
ATOM 754 C CA . ALA A 1 93 ? 15.431 6.507 -13.476 1.00 91.00 93 ALA A CA 1
ATOM 755 C C . ALA A 1 93 ? 16.075 6.962 -12.152 1.00 91.00 93 ALA A C 1
ATOM 757 O O . ALA A 1 93 ? 15.461 6.840 -11.094 1.00 91.00 93 ALA A O 1
ATOM 758 N N . ILE A 1 94 ? 17.289 7.524 -12.201 1.00 90.81 94 ILE A N 1
ATOM 759 C CA . ILE A 1 94 ? 17.968 8.104 -11.032 1.00 90.81 94 ILE A CA 1
ATOM 760 C C . ILE A 1 94 ? 17.192 9.309 -10.502 1.00 90.81 94 ILE A C 1
ATOM 762 O O . ILE A 1 94 ? 17.066 9.473 -9.290 1.00 90.81 94 ILE A O 1
ATOM 766 N N . GLU A 1 95 ? 16.681 10.157 -11.392 1.00 90.44 95 GLU A N 1
ATOM 767 C CA . GLU A 1 95 ? 15.835 11.281 -11.006 1.00 90.44 95 GLU A CA 1
ATOM 768 C C . GLU A 1 95 ? 14.537 10.806 -10.347 1.00 90.44 95 GLU A C 1
ATOM 770 O O . GLU A 1 95 ? 14.221 11.271 -9.253 1.00 90.44 95 GLU A O 1
ATOM 775 N N . ASN A 1 96 ? 13.864 9.815 -10.939 1.00 87.62 96 ASN A N 1
ATOM 776 C CA . ASN A 1 96 ? 12.647 9.214 -10.395 1.00 87.62 96 ASN A CA 1
ATOM 777 C C . ASN A 1 96 ? 12.870 8.574 -9.013 1.00 87.62 96 ASN A C 1
ATOM 779 O O . ASN A 1 96 ? 11.988 8.616 -8.166 1.00 87.62 96 ASN A O 1
ATOM 783 N N . ALA A 1 97 ? 14.049 8.001 -8.749 1.00 84.94 97 ALA A N 1
ATOM 784 C CA . ALA A 1 97 ? 14.368 7.371 -7.463 1.00 84.94 97 ALA A CA 1
ATOM 785 C C . ALA A 1 97 ? 14.478 8.364 -6.287 1.00 84.94 97 ALA A C 1
ATOM 787 O O . ALA A 1 97 ? 14.387 7.961 -5.119 1.00 84.94 97 ALA A O 1
ATOM 788 N N . LYS A 1 98 ? 14.668 9.665 -6.557 1.00 82.88 98 LYS A N 1
ATOM 789 C CA . LYS A 1 98 ? 14.806 10.691 -5.514 1.00 82.88 98 LYS A CA 1
ATOM 790 C C . LYS A 1 98 ? 13.489 10.842 -4.746 1.00 82.88 98 LYS A C 1
ATOM 792 O O . LYS A 1 98 ? 12.535 11.425 -5.239 1.00 82.88 98 LYS A O 1
ATOM 797 N N . GLY A 1 99 ? 13.462 10.358 -3.504 1.00 72.88 99 GLY A N 1
ATOM 798 C CA . GLY A 1 99 ? 12.325 10.518 -2.584 1.00 72.88 99 GLY A CA 1
ATOM 799 C C . GLY A 1 99 ? 11.554 9.236 -2.259 1.00 72.88 99 GLY A C 1
ATOM 800 O O . GLY A 1 99 ? 10.750 9.246 -1.331 1.00 72.88 99 GLY A O 1
ATOM 801 N N . HIS A 1 100 ? 11.845 8.114 -2.928 1.00 76.12 100 HIS A N 1
ATOM 802 C CA . HIS A 1 100 ? 11.066 6.870 -2.782 1.00 76.12 100 HIS A CA 1
ATOM 803 C C . HIS A 1 100 ? 11.752 5.762 -1.961 1.00 76.12 100 HIS A C 1
ATOM 805 O O . HIS A 1 100 ? 11.154 4.715 -1.707 1.00 76.12 100 HIS A O 1
ATOM 811 N N . HIS A 1 101 ? 12.982 5.985 -1.479 1.00 67.00 101 HIS A N 1
ATOM 812 C CA . HIS A 1 101 ? 13.800 4.956 -0.816 1.00 67.00 101 HIS A CA 1
ATOM 813 C C . HIS A 1 101 ? 13.179 4.314 0.433 1.00 67.00 101 HIS A C 1
ATOM 815 O O . HIS A 1 101 ? 13.528 3.185 0.772 1.00 67.00 101 HIS A O 1
ATOM 821 N N . ASP A 1 102 ? 12.249 4.996 1.099 1.00 80.69 102 ASP A N 1
ATOM 822 C CA . ASP A 1 102 ? 11.717 4.554 2.389 1.00 80.69 102 ASP A CA 1
ATOM 823 C C . ASP A 1 102 ? 10.312 3.940 2.342 1.00 80.69 102 ASP A C 1
ATOM 825 O O . ASP A 1 102 ? 9.851 3.389 3.346 1.00 80.69 102 ASP A O 1
ATOM 829 N N . GLN A 1 103 ? 9.628 3.993 1.197 1.00 83.62 103 GLN A N 1
ATOM 830 C CA . GLN A 1 103 ? 8.223 3.584 1.099 1.00 83.62 103 GLN A CA 1
ATOM 831 C C . GLN A 1 103 ? 8.052 2.073 1.305 1.00 83.62 103 GLN A C 1
ATOM 833 O O . GLN A 1 103 ? 7.300 1.655 2.185 1.00 83.62 103 GLN A O 1
ATOM 838 N N . PHE A 1 104 ? 8.826 1.241 0.599 1.00 85.44 104 PHE A N 1
ATOM 839 C CA . PHE A 1 104 ? 8.728 -0.219 0.740 1.00 85.44 104 PHE A CA 1
ATOM 840 C C . PHE A 1 104 ? 9.084 -0.709 2.151 1.00 85.44 104 PHE A C 1
ATOM 842 O O . PHE A 1 104 ? 8.483 -1.653 2.665 1.00 85.44 104 PHE A O 1
ATOM 849 N N . ARG A 1 105 ? 10.039 -0.043 2.814 1.00 88.75 105 ARG A N 1
ATOM 850 C CA . ARG A 1 105 ? 10.416 -0.358 4.198 1.00 88.75 105 ARG A CA 1
ATOM 851 C C . ARG A 1 105 ? 9.238 -0.150 5.150 1.00 88.75 105 ARG A C 1
ATOM 853 O O . ARG A 1 105 ? 8.980 -1.011 5.989 1.00 88.75 105 ARG A O 1
ATOM 860 N N . LYS A 1 106 ? 8.512 0.962 5.002 1.00 91.69 106 LYS A N 1
ATOM 861 C CA . LYS A 1 106 ? 7.318 1.255 5.808 1.00 91.69 106 LYS A CA 1
ATOM 862 C C . LYS A 1 106 ? 6.165 0.302 5.498 1.00 91.69 106 LYS A C 1
ATOM 864 O O . LYS A 1 106 ? 5.555 -0.194 6.439 1.00 91.69 106 LYS A O 1
ATOM 869 N N . VAL A 1 107 ? 5.931 -0.015 4.220 1.00 93.00 107 VAL A N 1
ATOM 870 C CA . VAL A 1 107 ? 4.952 -1.037 3.798 1.00 93.00 107 VAL A CA 1
ATOM 871 C C . VAL A 1 107 ? 5.242 -2.366 4.495 1.00 93.00 107 VAL A C 1
ATOM 873 O O . VAL A 1 107 ? 4.370 -2.909 5.163 1.00 93.00 107 VAL A O 1
ATOM 876 N N . SER A 1 108 ? 6.483 -2.855 4.413 1.00 90.06 108 SER A N 1
ATOM 877 C CA . SER A 1 108 ? 6.898 -4.114 5.043 1.00 90.06 108 SER A CA 1
ATOM 878 C C . SER A 1 108 ? 6.724 -4.092 6.567 1.00 90.06 108 SER A C 1
ATOM 880 O O . SER A 1 108 ? 6.243 -5.059 7.153 1.00 90.06 108 SER A O 1
ATOM 882 N N . MET A 1 109 ? 7.057 -2.975 7.220 1.00 93.50 109 MET A N 1
ATOM 883 C CA . MET A 1 109 ? 6.869 -2.819 8.663 1.00 93.50 109 MET A CA 1
ATOM 884 C C . MET A 1 109 ? 5.389 -2.881 9.063 1.00 93.50 109 MET A C 1
ATOM 886 O O . MET A 1 109 ? 5.036 -3.705 9.902 1.00 93.50 109 MET A O 1
ATOM 890 N N . LEU A 1 110 ? 4.520 -2.071 8.445 1.00 94.44 110 LEU A N 1
ATOM 891 C CA . LEU A 1 110 ? 3.087 -2.054 8.768 1.00 94.44 110 LEU A CA 1
ATOM 892 C C . LEU A 1 110 ? 2.438 -3.417 8.520 1.00 94.44 110 LEU A C 1
ATOM 894 O O . LEU A 1 110 ? 1.645 -3.883 9.333 1.00 94.44 110 LEU A O 1
ATOM 898 N N . MET A 1 111 ? 2.832 -4.072 7.432 1.00 94.06 111 MET A N 1
ATOM 899 C CA . MET A 1 111 ? 2.387 -5.416 7.087 1.00 94.06 111 MET A CA 1
ATOM 900 C C . MET A 1 111 ? 2.742 -6.444 8.159 1.00 94.06 111 MET A C 1
ATOM 902 O O . MET A 1 111 ? 1.865 -7.152 8.640 1.00 94.06 111 MET A O 1
ATOM 906 N N . ASN A 1 112 ? 4.006 -6.486 8.582 1.00 90.94 112 ASN A N 1
ATOM 907 C CA . ASN A 1 112 ? 4.470 -7.464 9.567 1.00 90.94 112 ASN A CA 1
ATOM 908 C C . ASN A 1 112 ? 3.878 -7.249 10.966 1.00 90.94 112 ASN A C 1
ATOM 910 O O . ASN A 1 112 ? 3.819 -8.195 11.747 1.00 90.94 112 ASN A O 1
ATOM 914 N N . VAL A 1 113 ? 3.498 -6.015 11.308 1.00 93.94 113 VAL A N 1
ATOM 915 C CA . VAL A 1 113 ? 2.993 -5.681 12.647 1.00 93.94 113 VAL A CA 1
ATOM 916 C C . VAL A 1 113 ? 1.471 -5.807 12.732 1.00 93.94 113 VAL A C 1
ATOM 918 O O . VAL A 1 113 ? 0.967 -6.270 13.754 1.00 93.94 113 VAL A O 1
ATOM 921 N N . TYR A 1 114 ? 0.739 -5.394 11.693 1.00 94.06 114 TYR A N 1
ATOM 922 C CA . TYR A 1 114 ? -0.714 -5.210 11.781 1.00 94.06 114 TYR A CA 1
ATOM 923 C C . TYR A 1 114 ? -1.536 -6.043 10.792 1.00 94.06 114 TYR A C 1
ATOM 925 O O . TYR A 1 114 ? -2.725 -6.212 11.036 1.00 94.06 114 TYR A O 1
ATOM 933 N N . PHE A 1 115 ? -0.943 -6.547 9.704 1.00 95.31 115 PHE A N 1
ATOM 934 C CA . PHE A 1 115 ? -1.686 -7.146 8.586 1.00 95.31 115 PHE A CA 1
ATOM 935 C C . PHE A 1 115 ? -1.038 -8.443 8.095 1.00 95.31 115 PHE A C 1
ATOM 937 O O . PHE A 1 115 ? -0.725 -8.594 6.910 1.00 95.31 115 PHE A O 1
ATOM 944 N N . ASP A 1 116 ? -0.817 -9.388 9.009 1.00 92.44 116 ASP A N 1
ATOM 945 C CA . ASP A 1 116 ? -0.168 -10.658 8.674 1.00 92.44 116 ASP A CA 1
ATOM 946 C C . ASP A 1 116 ? -0.965 -11.463 7.634 1.00 92.44 116 ASP A C 1
ATOM 948 O O . ASP A 1 116 ? -0.382 -12.120 6.771 1.00 92.44 116 ASP A O 1
ATOM 952 N N . GLU A 1 117 ? -2.296 -11.333 7.625 1.00 92.81 117 GLU A N 1
ATOM 953 C CA . GLU A 1 117 ? -3.161 -11.984 6.637 1.00 92.81 117 GLU A CA 1
ATOM 954 C C . GLU A 1 117 ? -2.904 -11.548 5.181 1.00 92.81 117 GLU A C 1
ATOM 956 O O . GLU A 1 117 ? -3.270 -12.261 4.249 1.00 92.81 117 GLU A O 1
ATOM 961 N N . LEU A 1 118 ? -2.248 -10.404 4.955 1.00 94.94 118 LEU A N 1
ATOM 962 C CA . LEU A 1 118 ? -1.915 -9.909 3.615 1.00 94.94 118 LEU A CA 1
ATOM 963 C C . LEU A 1 118 ? -0.535 -10.372 3.122 1.00 94.94 118 LEU A C 1
ATOM 965 O O . LEU A 1 118 ? -0.134 -10.027 2.004 1.00 94.94 118 LEU A O 1
ATOM 969 N N . ARG A 1 119 ? 0.219 -11.128 3.931 1.00 92.75 119 ARG A N 1
ATOM 970 C CA . ARG A 1 119 ? 1.609 -11.522 3.647 1.00 92.75 119 ARG A CA 1
ATOM 971 C C . ARG A 1 119 ? 1.773 -12.196 2.284 1.00 92.75 119 ARG A C 1
ATOM 973 O O . ARG A 1 119 ? 2.718 -11.880 1.555 1.00 92.75 119 ARG A O 1
ATOM 980 N N . ASP A 1 120 ? 0.853 -13.081 1.915 1.00 94.56 120 ASP A N 1
ATOM 981 C CA . ASP A 1 120 ? 0.903 -13.796 0.636 1.00 94.56 120 ASP A CA 1
ATOM 982 C C . ASP A 1 120 ? 0.669 -12.855 -0.552 1.00 94.56 120 ASP A C 1
ATOM 984 O O . ASP A 1 120 ? 1.408 -12.900 -1.538 1.00 94.56 120 ASP A O 1
ATOM 988 N N . ALA A 1 121 ? -0.293 -11.936 -0.433 1.00 95.19 121 ALA A N 1
ATOM 989 C CA . ALA A 1 121 ? -0.578 -10.940 -1.463 1.00 95.19 121 ALA A CA 1
ATOM 990 C C . ALA A 1 121 ? 0.598 -9.966 -1.658 1.00 95.19 121 ALA A C 1
ATOM 992 O O . ALA A 1 121 ? 0.971 -9.655 -2.792 1.00 95.19 121 ALA A O 1
ATOM 993 N N . LEU A 1 122 ? 1.242 -9.529 -0.567 1.00 93.12 122 LEU A N 1
ATOM 994 C CA . LEU A 1 122 ? 2.458 -8.715 -0.649 1.00 93.12 122 LEU A CA 1
ATOM 995 C C . LEU A 1 122 ? 3.613 -9.494 -1.295 1.00 93.12 122 LEU A C 1
ATOM 997 O O . LEU A 1 122 ? 4.373 -8.943 -2.096 1.00 93.12 122 LEU A O 1
ATOM 1001 N N . SER A 1 123 ? 3.749 -10.777 -0.960 1.00 92.94 123 SER A N 1
ATOM 1002 C CA . SER A 1 123 ? 4.788 -11.643 -1.523 1.00 92.94 123 SER A CA 1
ATOM 1003 C C . SER A 1 123 ? 4.607 -11.819 -3.030 1.00 92.94 123 SER A C 1
ATOM 1005 O O . SER A 1 123 ? 5.576 -11.696 -3.779 1.00 92.94 123 SER A O 1
ATOM 1007 N N . GLU A 1 124 ? 3.374 -12.026 -3.496 1.00 94.75 124 GLU A N 1
ATOM 1008 C CA . GLU A 1 124 ? 3.041 -12.078 -4.923 1.00 94.75 124 GLU A CA 1
ATOM 1009 C C . GLU A 1 124 ? 3.416 -10.773 -5.644 1.00 94.75 124 GLU A C 1
ATOM 1011 O O . GLU A 1 124 ? 4.070 -10.797 -6.695 1.00 94.75 124 GLU A O 1
ATOM 1016 N N . LEU A 1 125 ? 3.056 -9.629 -5.058 1.00 93.75 125 LEU A N 1
ATOM 1017 C CA . LEU A 1 125 ? 3.374 -8.308 -5.594 1.00 93.75 125 LEU A CA 1
ATOM 1018 C C . LEU A 1 125 ? 4.893 -8.090 -5.706 1.00 93.75 125 LEU A C 1
ATOM 1020 O O . LEU A 1 125 ? 5.397 -7.697 -6.763 1.00 93.75 125 LEU A O 1
ATOM 1024 N N . ASN A 1 126 ? 5.650 -8.429 -4.661 1.00 91.88 126 ASN A N 1
ATOM 1025 C CA . ASN A 1 126 ? 7.108 -8.326 -4.678 1.00 91.88 126 ASN A CA 1
ATOM 1026 C C . ASN A 1 126 ? 7.754 -9.302 -5.681 1.00 91.88 126 ASN A C 1
ATOM 1028 O O . ASN A 1 126 ? 8.728 -8.946 -6.344 1.00 91.88 126 ASN A O 1
ATOM 1032 N N . LEU A 1 127 ? 7.204 -10.508 -5.859 1.00 95.00 127 LEU A N 1
ATOM 1033 C CA . LEU A 1 127 ? 7.667 -11.447 -6.887 1.00 95.00 127 LEU A CA 1
ATOM 1034 C C . LEU A 1 127 ? 7.474 -10.892 -8.304 1.00 95.00 127 LEU A C 1
ATOM 1036 O O . LEU A 1 127 ? 8.338 -11.097 -9.161 1.00 95.00 127 LEU A O 1
ATOM 1040 N N . CYS A 1 128 ? 6.374 -10.183 -8.566 1.00 94.81 128 CYS A N 1
ATOM 1041 C CA . CYS A 1 128 ? 6.150 -9.522 -9.853 1.00 94.81 128 CYS A CA 1
ATOM 1042 C C . CYS A 1 128 ? 7.197 -8.429 -10.112 1.00 94.81 128 CYS A C 1
ATOM 1044 O O . CYS A 1 128 ? 7.789 -8.401 -11.193 1.00 94.81 128 CYS A O 1
ATOM 1046 N N . ARG A 1 129 ? 7.513 -7.609 -9.099 1.00 94.19 129 ARG A N 1
ATOM 1047 C CA . ARG A 1 129 ? 8.601 -6.620 -9.175 1.00 94.19 129 ARG A CA 1
ATOM 1048 C C . ARG A 1 129 ? 9.952 -7.273 -9.468 1.00 94.19 129 ARG A C 1
ATOM 1050 O O . ARG A 1 129 ? 10.633 -6.876 -10.404 1.00 94.19 129 ARG A O 1
ATOM 1057 N N . ILE A 1 130 ? 10.317 -8.331 -8.743 1.00 95.12 130 ILE A N 1
ATOM 1058 C CA . ILE A 1 130 ? 11.592 -9.039 -8.958 1.00 95.12 130 ILE A CA 1
ATOM 1059 C C . ILE A 1 130 ? 11.701 -9.570 -10.398 1.00 95.12 130 ILE A C 1
ATOM 1061 O O . ILE A 1 130 ? 12.772 -9.517 -11.008 1.00 95.12 130 ILE A O 1
ATOM 1065 N N . LYS A 1 131 ? 10.602 -10.077 -10.974 1.00 96.25 131 LYS A N 1
ATOM 1066 C CA . LYS A 1 131 ? 10.578 -10.526 -12.376 1.00 96.25 131 LYS A CA 1
ATOM 1067 C C . LYS A 1 131 ? 10.831 -9.371 -13.352 1.00 96.25 131 LYS A C 1
ATOM 1069 O O . LYS A 1 131 ? 11.541 -9.584 -14.339 1.00 96.25 131 LYS A O 1
ATOM 1074 N N . LEU A 1 132 ? 10.273 -8.188 -13.088 1.00 94.81 132 LEU A N 1
ATOM 1075 C CA . LEU A 1 132 ? 10.529 -6.970 -13.865 1.00 94.81 132 LEU A CA 1
ATOM 1076 C C . LEU A 1 132 ? 11.994 -6.535 -13.761 1.00 94.81 132 LEU A C 1
ATOM 1078 O O . LEU A 1 132 ? 12.655 -6.409 -14.793 1.00 94.81 132 LEU A O 1
ATOM 1082 N N . ASP A 1 133 ? 12.525 -6.422 -12.543 1.00 94.06 133 ASP A N 1
ATOM 1083 C CA . ASP A 1 133 ? 13.921 -6.047 -12.274 1.00 94.06 133 ASP A CA 1
ATOM 1084 C C . ASP A 1 133 ? 14.906 -6.989 -12.984 1.00 94.06 133 ASP A C 1
ATOM 1086 O O . ASP A 1 133 ? 15.893 -6.565 -13.600 1.00 94.06 133 ASP A O 1
ATOM 1090 N N . LEU A 1 134 ? 14.622 -8.295 -12.952 1.00 95.44 134 LEU A N 1
ATOM 1091 C CA . LEU A 1 134 ? 15.432 -9.309 -13.620 1.00 95.44 134 LEU A CA 1
ATOM 1092 C C . LEU A 1 134 ? 15.381 -9.166 -15.147 1.00 95.44 134 LEU A C 1
ATOM 1094 O O . LEU A 1 134 ? 16.412 -9.291 -15.815 1.00 95.44 134 LEU A O 1
ATOM 1098 N N . HIS A 1 135 ? 14.197 -8.919 -15.713 1.00 94.31 135 HIS A N 1
ATOM 1099 C CA . HIS A 1 135 ? 14.025 -8.711 -17.153 1.00 94.31 135 HIS A CA 1
ATOM 1100 C C . HIS A 1 135 ? 14.745 -7.443 -17.628 1.00 94.31 135 HIS A C 1
ATOM 1102 O O . HIS A 1 135 ? 15.496 -7.496 -18.603 1.00 94.31 135 HIS A O 1
ATOM 1108 N N . GLN A 1 136 ? 14.615 -6.342 -16.889 1.00 92.44 136 GLN A N 1
ATOM 1109 C CA . GLN A 1 136 ? 15.336 -5.093 -17.139 1.00 92.44 136 GLN A CA 1
ATOM 1110 C C . GLN A 1 136 ? 16.854 -5.279 -17.053 1.00 92.44 136 GLN A C 1
ATOM 1112 O O . GLN A 1 136 ? 17.586 -4.849 -17.942 1.00 92.44 136 GLN A O 1
ATOM 1117 N N . SER A 1 137 ? 17.344 -5.978 -16.028 1.00 91.81 137 SER A N 1
ATOM 1118 C CA . SER A 1 137 ? 18.773 -6.276 -15.876 1.00 91.81 137 SER A CA 1
ATOM 1119 C C . SER A 1 137 ? 19.319 -7.082 -17.056 1.00 91.81 137 SER A C 1
ATOM 1121 O O . SER A 1 137 ? 20.440 -6.848 -17.509 1.00 91.81 137 SER A O 1
ATOM 1123 N N . ARG A 1 138 ? 18.531 -8.029 -17.586 1.00 90.75 138 ARG A N 1
ATOM 1124 C CA . ARG A 1 138 ? 18.887 -8.784 -18.798 1.00 90.75 138 ARG A CA 1
ATOM 1125 C C . ARG A 1 138 ? 18.931 -7.876 -20.020 1.00 90.75 138 ARG A C 1
ATOM 1127 O O . ARG A 1 138 ? 19.921 -7.919 -20.742 1.00 90.75 138 ARG A O 1
ATOM 1134 N N . PHE A 1 139 ? 17.921 -7.026 -20.209 1.00 89.50 139 PHE A N 1
ATOM 1135 C CA . PHE A 1 139 ? 17.916 -6.020 -21.273 1.00 89.50 139 PHE A CA 1
ATOM 1136 C C . PHE A 1 139 ? 19.176 -5.145 -21.223 1.00 89.50 139 PHE A C 1
ATOM 1138 O O . PHE A 1 139 ? 19.888 -5.053 -22.215 1.00 89.50 139 PHE A O 1
ATOM 1145 N N . LEU A 1 140 ? 19.528 -4.603 -20.055 1.00 88.75 140 LEU A N 1
ATOM 1146 C CA . LEU A 1 140 ? 20.709 -3.751 -19.879 1.00 88.75 140 LEU A CA 1
ATOM 1147 C C . LEU A 1 140 ? 22.041 -4.443 -20.198 1.00 88.75 140 LEU A C 1
ATOM 1149 O O . LEU A 1 140 ? 22.995 -3.766 -20.580 1.00 88.75 140 LEU A O 1
ATOM 1153 N N . LYS A 1 141 ? 22.138 -5.766 -20.020 1.00 87.00 141 LYS A N 1
ATOM 1154 C CA . LYS A 1 141 ? 23.342 -6.533 -20.380 1.00 87.00 141 LYS A CA 1
ATOM 1155 C C . LYS A 1 141 ? 23.498 -6.662 -21.893 1.00 87.00 141 LYS A C 1
ATOM 1157 O O . LYS A 1 141 ? 24.604 -6.483 -22.385 1.00 87.00 141 LYS A O 1
ATOM 1162 N N . VAL A 1 142 ? 22.407 -6.940 -22.608 1.00 83.81 142 VAL A N 1
ATOM 1163 C CA . VAL A 1 142 ? 22.423 -7.147 -24.069 1.00 83.81 142 VAL A CA 1
ATOM 1164 C C . VAL A 1 142 ? 22.413 -5.814 -24.827 1.00 83.81 142 VAL A C 1
ATOM 1166 O O . VAL A 1 142 ? 23.053 -5.680 -25.861 1.00 83.81 142 VAL A O 1
ATOM 1169 N N . ALA A 1 143 ? 21.7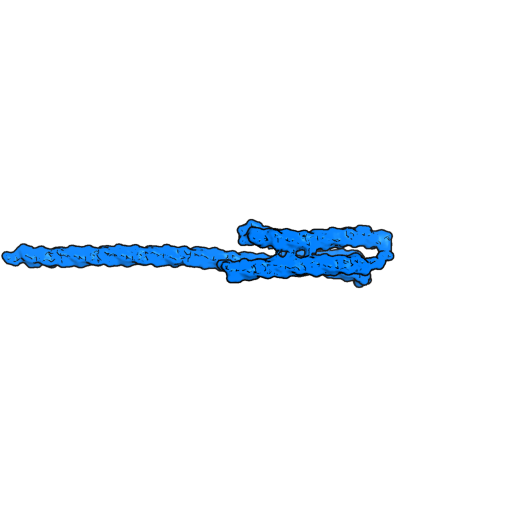71 -4.778 -24.287 1.00 80.94 143 ALA A N 1
ATOM 1170 C CA . ALA A 1 143 ? 21.753 -3.446 -24.892 1.00 80.94 143 ALA A CA 1
ATOM 1171 C C . ALA A 1 143 ? 23.142 -2.779 -24.949 1.00 80.94 143 ALA A C 1
ATOM 1173 O O . ALA A 1 143 ? 23.334 -1.827 -25.698 1.00 80.94 143 ALA A O 1
ATOM 1174 N N . LYS A 1 144 ? 24.120 -3.279 -24.179 1.00 72.69 144 LYS A N 1
ATOM 1175 C CA . LYS A 1 144 ? 25.525 -2.858 -24.269 1.00 72.69 144 LYS A CA 1
ATOM 1176 C C . LYS A 1 144 ? 26.263 -3.447 -25.477 1.00 72.69 144 LYS A C 1
ATOM 1178 O O . LYS A 1 144 ? 27.343 -2.949 -25.773 1.00 72.69 144 LYS A O 1
ATOM 1183 N N . SER A 1 145 ? 25.745 -4.503 -26.117 1.00 64.31 145 SER A N 1
ATOM 1184 C CA . SER A 1 145 ? 26.517 -5.298 -27.081 1.00 64.31 145 SER A CA 1
ATOM 1185 C C . SER A 1 145 ? 26.186 -5.090 -28.560 1.00 64.31 145 SER A C 1
ATOM 1187 O O . SER A 1 145 ? 27.067 -5.407 -29.338 1.00 64.31 145 SER A O 1
ATOM 1189 N N . GLU A 1 146 ? 25.009 -4.582 -28.965 1.00 59.47 146 GLU A N 1
ATOM 1190 C CA . GLU A 1 146 ? 24.712 -4.092 -30.338 1.00 59.47 146 GLU A CA 1
ATOM 1191 C C . GLU A 1 146 ? 23.222 -3.716 -30.524 1.00 59.47 146 GLU A C 1
ATOM 1193 O O . GLU A 1 146 ? 22.344 -4.150 -29.769 1.00 59.47 146 GLU A O 1
ATOM 1198 N N . THR A 1 147 ? 22.933 -2.916 -31.560 1.00 58.38 147 THR A N 1
ATOM 1199 C CA . THR A 1 147 ? 21.597 -2.503 -32.037 1.00 58.38 147 THR A CA 1
ATOM 1200 C C . THR A 1 147 ? 20.735 -3.701 -32.425 1.00 58.38 147 THR A C 1
ATOM 1202 O O . THR A 1 147 ? 20.825 -4.223 -33.532 1.00 58.38 147 THR A O 1
ATOM 1205 N N . SER A 1 148 ? 19.876 -4.126 -31.502 1.00 62.47 148 SER A N 1
ATOM 1206 C CA . SER A 1 148 ? 18.917 -5.210 -31.714 1.00 62.47 148 SER A CA 1
ATOM 1207 C C . SER A 1 148 ? 17.495 -4.655 -31.794 1.00 62.47 148 SER A C 1
ATOM 1209 O O . SER A 1 148 ? 17.165 -3.683 -31.116 1.00 62.47 148 SER A O 1
ATOM 1211 N N . ASP A 1 149 ? 16.626 -5.298 -32.573 1.00 69.69 149 ASP A N 1
ATOM 1212 C CA . ASP A 1 149 ? 15.184 -5.055 -32.499 1.00 69.69 149 ASP A CA 1
ATOM 1213 C C . ASP A 1 149 ? 14.644 -5.566 -31.150 1.00 69.69 149 ASP A C 1
ATOM 1215 O O . ASP A 1 149 ? 14.472 -6.766 -30.908 1.00 69.69 149 ASP A O 1
ATOM 1219 N N . TRP A 1 150 ? 14.384 -4.629 -30.241 1.00 84.31 150 TRP A N 1
ATOM 1220 C CA . TRP A 1 150 ? 13.925 -4.901 -28.881 1.00 84.31 150 TRP A CA 1
ATOM 1221 C C . TRP A 1 150 ? 12.413 -5.120 -28.775 1.00 84.31 150 TRP A C 1
ATOM 1223 O O . TRP A 1 150 ? 11.898 -5.262 -27.663 1.00 84.31 150 TRP A O 1
ATOM 1233 N N . THR A 1 151 ? 11.680 -5.214 -29.888 1.00 85.38 151 THR A N 1
ATOM 1234 C CA . THR A 1 151 ? 10.216 -5.373 -29.892 1.00 85.38 151 THR A CA 1
ATOM 1235 C C . THR A 1 151 ? 9.753 -6.556 -29.036 1.00 85.38 151 THR A C 1
ATOM 1237 O O . THR A 1 151 ? 8.779 -6.453 -28.281 1.00 85.38 151 THR A O 1
ATOM 1240 N N . ARG A 1 152 ? 10.487 -7.679 -29.062 1.00 88.19 152 ARG A N 1
ATOM 1241 C CA . ARG A 1 152 ? 10.187 -8.847 -28.214 1.00 88.19 152 ARG A CA 1
ATOM 1242 C C . ARG A 1 152 ? 10.417 -8.563 -26.725 1.00 88.19 152 ARG A C 1
ATOM 1244 O O . ARG A 1 152 ? 9.608 -8.987 -25.897 1.00 88.19 152 ARG A O 1
ATOM 1251 N N . ALA A 1 153 ? 11.492 -7.851 -26.387 1.00 89.62 153 ALA A N 1
ATOM 1252 C CA . ALA A 1 153 ? 11.809 -7.470 -25.013 1.00 89.62 153 ALA A CA 1
ATOM 1253 C C . ALA A 1 153 ? 10.782 -6.471 -24.462 1.00 89.62 153 ALA A C 1
ATOM 1255 O O . ALA A 1 153 ? 10.292 -6.675 -23.352 1.00 89.62 153 ALA A O 1
ATOM 1256 N N . ALA A 1 154 ? 10.382 -5.478 -25.262 1.00 92.81 154 ALA A N 1
ATOM 1257 C CA . ALA A 1 154 ? 9.352 -4.501 -24.921 1.00 92.81 154 ALA A CA 1
ATOM 1258 C C . ALA A 1 154 ? 7.982 -5.162 -24.701 1.00 92.81 154 ALA A C 1
ATOM 1260 O O . ALA A 1 154 ? 7.305 -4.883 -23.711 1.00 92.81 154 ALA A O 1
ATOM 1261 N N . LYS A 1 155 ? 7.587 -6.103 -25.576 1.00 94.75 155 LYS A N 1
ATOM 1262 C CA . LYS A 1 155 ? 6.344 -6.874 -25.406 1.00 94.75 155 LYS A CA 1
ATOM 1263 C C . LYS A 1 155 ? 6.353 -7.657 -24.093 1.00 94.75 155 LYS A C 1
ATOM 1265 O O . LYS A 1 155 ? 5.378 -7.604 -23.350 1.00 94.75 155 LYS A O 1
ATOM 1270 N N . ARG A 1 156 ? 7.457 -8.352 -23.790 1.00 94.56 156 ARG A N 1
ATOM 1271 C CA . ARG A 1 156 ? 7.601 -9.095 -22.530 1.00 94.56 156 ARG A CA 1
ATOM 1272 C C . ARG A 1 156 ? 7.564 -8.170 -21.316 1.00 94.56 156 ARG A C 1
ATOM 1274 O O . ARG A 1 156 ? 6.899 -8.506 -20.341 1.00 94.56 156 ARG A O 1
ATOM 1281 N N . HIS A 1 157 ? 8.248 -7.032 -21.386 1.00 95.75 157 HIS A N 1
ATOM 1282 C CA . HIS A 1 157 ? 8.285 -6.043 -20.310 1.00 95.75 157 HIS A CA 1
ATOM 1283 C C . HIS A 1 157 ? 6.883 -5.514 -20.007 1.00 95.75 157 HIS A C 1
ATOM 1285 O O . HIS A 1 157 ? 6.454 -5.555 -18.861 1.00 95.75 157 HIS A O 1
ATOM 1291 N N . ARG A 1 158 ? 6.111 -5.155 -21.041 1.00 96.12 158 ARG A N 1
ATOM 1292 C CA . ARG A 1 158 ? 4.709 -4.737 -20.896 1.00 96.12 158 ARG A CA 1
ATOM 1293 C C . ARG A 1 158 ? 3.838 -5.797 -20.218 1.00 96.12 158 ARG A C 1
ATOM 1295 O O . ARG A 1 158 ? 3.040 -5.447 -19.359 1.00 96.12 158 ARG A O 1
ATOM 1302 N N . THR A 1 159 ? 3.985 -7.073 -20.576 1.00 97.12 159 THR A N 1
ATOM 1303 C CA . THR A 1 159 ? 3.237 -8.154 -19.909 1.00 97.12 159 THR A CA 1
ATOM 1304 C C . THR A 1 159 ? 3.590 -8.251 -18.426 1.00 97.12 159 THR A C 1
ATOM 1306 O O . THR A 1 159 ? 2.697 -8.307 -17.595 1.00 97.12 159 THR A O 1
ATOM 1309 N N . LEU A 1 160 ? 4.877 -8.201 -18.076 1.00 96.88 160 LEU A N 1
ATOM 1310 C CA . LEU A 1 160 ? 5.299 -8.241 -16.672 1.00 96.88 160 LEU A CA 1
ATOM 1311 C C . LEU A 1 160 ? 4.802 -7.020 -15.880 1.00 96.88 160 LEU A C 1
ATOM 1313 O O . LEU A 1 160 ? 4.452 -7.135 -14.709 1.00 96.88 160 LEU A O 1
ATOM 1317 N N . MET A 1 161 ? 4.740 -5.858 -16.530 1.00 96.69 161 MET A N 1
ATOM 1318 C CA . MET A 1 161 ? 4.156 -4.644 -15.969 1.00 96.69 161 MET A CA 1
ATOM 1319 C C . MET A 1 161 ? 2.651 -4.829 -15.692 1.00 96.69 161 MET A C 1
ATOM 1321 O O . MET A 1 161 ? 2.178 -4.470 -14.617 1.00 96.69 161 MET A O 1
ATOM 1325 N N . GLN A 1 162 ? 1.902 -5.451 -16.608 1.00 96.62 162 GLN A N 1
ATOM 1326 C CA . GLN A 1 162 ? 0.488 -5.789 -16.391 1.00 96.62 162 GLN A CA 1
ATOM 1327 C C . GLN A 1 162 ? 0.296 -6.793 -15.244 1.00 96.62 162 GLN A C 1
ATOM 1329 O O . GLN A 1 162 ? -0.625 -6.632 -14.445 1.00 96.62 162 GLN A O 1
ATOM 1334 N N . ASP A 1 163 ? 1.177 -7.792 -15.125 1.00 96.12 163 ASP A N 1
ATOM 1335 C CA . ASP A 1 163 ? 1.152 -8.750 -14.011 1.00 96.12 163 ASP A CA 1
ATOM 1336 C C . ASP A 1 163 ? 1.335 -8.031 -12.660 1.00 96.12 163 ASP A C 1
ATOM 1338 O O . ASP A 1 163 ? 0.592 -8.300 -11.713 1.00 96.12 163 ASP A O 1
ATOM 1342 N N . LEU A 1 164 ? 2.273 -7.074 -12.589 1.00 95.50 164 LEU A N 1
ATOM 1343 C CA . LEU A 1 164 ? 2.501 -6.233 -11.409 1.00 95.50 164 LEU A CA 1
ATOM 1344 C C . LEU A 1 164 ? 1.252 -5.417 -11.045 1.00 95.50 164 LEU A C 1
ATOM 1346 O O . LEU A 1 164 ? 0.831 -5.448 -9.891 1.00 95.50 164 LEU A O 1
ATOM 1350 N N . GLN A 1 165 ? 0.633 -4.736 -12.015 1.00 95.69 165 GLN A N 1
ATOM 1351 C CA . GLN A 1 165 ? -0.606 -3.977 -11.786 1.00 95.69 165 GLN A CA 1
ATOM 1352 C C . GLN A 1 165 ? -1.745 -4.875 -11.297 1.00 95.69 165 GLN A C 1
ATOM 1354 O O . GLN A 1 165 ? -2.495 -4.505 -10.395 1.00 95.69 165 GLN A O 1
ATOM 1359 N N . GLY A 1 166 ? -1.867 -6.079 -11.862 1.00 96.25 166 GLY A N 1
ATOM 1360 C CA . GLY A 1 166 ? -2.849 -7.061 -11.416 1.00 96.25 166 GLY A CA 1
ATOM 1361 C C . GLY A 1 166 ? -2.621 -7.491 -9.965 1.00 96.25 166 GLY A C 1
ATOM 1362 O O . GLY A 1 166 ? -3.579 -7.565 -9.194 1.00 96.25 166 GLY A O 1
ATOM 1363 N N . ALA A 1 167 ? -1.369 -7.752 -9.581 1.00 95.81 167 ALA A N 1
ATOM 1364 C CA . ALA A 1 167 ? -1.009 -8.091 -8.205 1.00 95.81 167 ALA A CA 1
ATOM 1365 C C . ALA A 1 167 ? -1.251 -6.916 -7.238 1.00 95.81 167 ALA A C 1
ATOM 1367 O O . ALA A 1 167 ? -1.809 -7.122 -6.162 1.00 95.81 167 ALA A O 1
ATOM 1368 N N . GLN A 1 168 ? -0.923 -5.683 -7.639 1.00 95.56 168 GLN A N 1
ATOM 1369 C CA . GLN A 1 168 ? -1.198 -4.467 -6.863 1.00 95.56 168 GLN A CA 1
ATOM 1370 C C . GLN A 1 168 ? -2.700 -4.309 -6.617 1.00 95.56 168 GLN A C 1
ATOM 1372 O O . GLN A 1 168 ? -3.122 -4.132 -5.478 1.00 95.56 168 GLN A O 1
ATOM 1377 N N . ALA A 1 169 ? -3.521 -4.425 -7.664 1.00 96.50 169 ALA A N 1
ATOM 1378 C CA . ALA A 1 169 ? -4.969 -4.294 -7.545 1.00 96.50 169 ALA A CA 1
ATOM 1379 C C . ALA A 1 169 ? -5.568 -5.354 -6.605 1.00 96.50 169 ALA A C 1
ATOM 1381 O O . ALA A 1 169 ? -6.452 -5.040 -5.809 1.00 96.50 169 ALA A O 1
ATOM 1382 N N . ARG A 1 170 ? -5.071 -6.600 -6.657 1.00 97.19 170 ARG A N 1
ATOM 1383 C CA . ARG A 1 170 ? -5.466 -7.656 -5.709 1.00 97.19 170 ARG A CA 1
ATOM 1384 C C . ARG A 1 170 ? -5.083 -7.299 -4.275 1.00 97.19 170 ARG A C 1
ATOM 1386 O O . ARG A 1 170 ? -5.936 -7.380 -3.396 1.00 97.19 170 ARG A O 1
ATOM 1393 N N . PHE A 1 171 ? -3.838 -6.878 -4.054 1.00 96.75 171 PHE A N 1
ATOM 1394 C CA . PHE A 1 171 ? -3.343 -6.478 -2.738 1.00 96.75 171 PHE A CA 1
ATOM 1395 C C . PHE A 1 171 ? -4.174 -5.332 -2.140 1.00 96.75 171 PHE A C 1
ATOM 1397 O O . PHE A 1 171 ? -4.709 -5.467 -1.042 1.00 96.75 171 PHE A O 1
ATOM 1404 N N . LEU A 1 172 ? -4.353 -4.238 -2.888 1.00 96.94 172 LEU A N 1
ATOM 1405 C CA . LEU A 1 172 ? -5.112 -3.069 -2.436 1.00 96.94 172 LEU A CA 1
ATOM 1406 C C . LEU A 1 172 ? -6.585 -3.402 -2.183 1.00 96.94 172 LEU A C 1
ATOM 1408 O O . LEU A 1 172 ? -7.177 -2.893 -1.234 1.00 96.94 172 LEU A O 1
ATOM 1412 N N . LYS A 1 173 ? -7.178 -4.291 -2.989 1.00 97.62 173 LYS A N 1
ATOM 1413 C CA . LYS A 1 173 ? -8.548 -4.760 -2.769 1.00 97.62 173 LYS A CA 1
ATOM 1414 C C . LYS A 1 173 ? -8.685 -5.515 -1.444 1.00 97.62 173 LYS A C 1
ATOM 1416 O O . LYS A 1 173 ? -9.599 -5.201 -0.685 1.00 97.62 173 LYS A O 1
ATOM 1421 N N . LEU A 1 174 ? -7.794 -6.470 -1.167 1.00 97.50 174 LEU A N 1
ATOM 1422 C CA . LEU A 1 174 ? -7.803 -7.234 0.087 1.00 97.50 174 LEU A CA 1
ATOM 1423 C C . LEU A 1 174 ? -7.585 -6.318 1.296 1.00 97.50 174 LEU A C 1
ATOM 1425 O O . LEU A 1 174 ? -8.322 -6.395 2.275 1.00 97.50 174 LEU A O 1
ATOM 1429 N N . LEU A 1 175 ? -6.635 -5.386 1.198 1.00 96.81 175 LEU A N 1
ATOM 1430 C CA . LEU A 1 175 ? -6.403 -4.387 2.236 1.00 96.81 175 LEU A CA 1
ATOM 1431 C C . LEU A 1 175 ? -7.647 -3.520 2.477 1.00 96.81 175 LEU A C 1
ATOM 1433 O O . LEU A 1 175 ? -8.057 -3.326 3.617 1.00 96.81 175 LEU A O 1
ATOM 1437 N N . ALA A 1 176 ? -8.307 -3.054 1.416 1.00 97.00 176 ALA A N 1
ATOM 1438 C CA . ALA A 1 176 ? -9.541 -2.285 1.536 1.00 97.00 176 ALA A CA 1
ATOM 1439 C C . ALA A 1 176 ? -10.702 -3.096 2.138 1.00 97.00 176 ALA A C 1
ATOM 1441 O O . ALA A 1 176 ? -11.608 -2.513 2.731 1.00 97.00 176 ALA A O 1
ATOM 1442 N N . GLU A 1 177 ? -10.737 -4.416 1.952 1.00 96.75 177 GLU A N 1
ATOM 1443 C CA . GLU A 1 177 ? -11.709 -5.298 2.612 1.00 96.75 177 GLU A CA 1
ATOM 1444 C C . GLU A 1 177 ? -11.422 -5.414 4.112 1.00 96.75 177 GLU A C 1
ATOM 1446 O O . GLU A 1 177 ? -12.350 -5.282 4.907 1.00 96.75 177 GLU A O 1
ATOM 1451 N N . ILE A 1 178 ? -10.154 -5.553 4.510 1.00 94.56 178 ILE A N 1
ATOM 1452 C CA . ILE A 1 178 ? -9.753 -5.551 5.926 1.00 94.56 178 ILE A CA 1
ATOM 1453 C C . ILE A 1 178 ? -10.116 -4.219 6.584 1.00 94.56 178 ILE A C 1
ATOM 1455 O O . ILE A 1 178 ? -10.774 -4.217 7.615 1.00 94.56 178 ILE A O 1
ATOM 1459 N N . ILE A 1 179 ? -9.784 -3.087 5.957 1.00 94.88 179 ILE A N 1
ATOM 1460 C CA . ILE A 1 179 ? -10.101 -1.743 6.475 1.00 94.88 179 ILE A CA 1
ATOM 1461 C C . ILE A 1 179 ? -11.611 -1.548 6.662 1.00 94.88 179 ILE A C 1
ATOM 1463 O O . ILE A 1 179 ? -12.038 -0.941 7.639 1.00 94.88 179 ILE A O 1
ATOM 1467 N N . ARG A 1 180 ? -12.434 -2.048 5.730 1.00 93.56 180 ARG A N 1
ATOM 1468 C CA . ARG A 1 180 ? -13.901 -1.926 5.802 1.00 93.56 180 ARG A CA 1
ATOM 1469 C C . ARG A 1 180 ? -14.528 -2.804 6.882 1.00 93.56 180 ARG A C 1
ATOM 1471 O O . ARG A 1 180 ? -15.597 -2.458 7.378 1.00 93.56 180 ARG A O 1
ATOM 1478 N N . ASN A 1 181 ? -13.890 -3.928 7.194 1.00 91.19 181 ASN A N 1
ATOM 1479 C CA . ASN A 1 181 ? -14.375 -4.905 8.165 1.00 91.19 181 ASN A CA 1
ATOM 1480 C C . ASN A 1 181 ? -13.729 -4.753 9.551 1.00 91.19 181 ASN A C 1
ATOM 1482 O O . ASN A 1 181 ? -14.146 -5.458 10.471 1.00 91.19 181 ASN A O 1
ATOM 1486 N N . ALA A 1 182 ? -12.722 -3.881 9.677 1.00 85.00 182 ALA A N 1
ATOM 1487 C CA . ALA A 1 182 ? -12.055 -3.536 10.926 1.00 85.00 182 ALA A CA 1
ATOM 1488 C C . ALA A 1 182 ? -13.027 -2.847 11.877 1.00 85.00 182 ALA A C 1
ATOM 1490 O O . ALA A 1 182 ? -13.191 -3.416 12.974 1.00 85.00 182 ALA A O 1
#

Radius of gyration: 33.74 Å; chains: 1; bounding box: 74×25×110 Å

Secondary structure (DSSP, 8-state):
--SHHHHHHHHHHHHHHHHHHHHHHHHHHHHHHHHHHHHHHHHHHHHHHHHHHHHHHHHHHHHHHHHHHHHHHHHHHHHHTTSS-HHHHHHHHHHHHTT-TTHHHHHHHHHHHH-GGGHHHHHHHHHHHHHHHHHHHHHHHHTTT----THHHHHHHHHHHHHHHHHHHHHHHHHHHHHHH-

pLDDT: mean 89.94, std 8.76, range [54.38, 97.62]

Sequence (182 aa):
MTALNVVVPAISAMIGALIALGGVWLTNWQANKRFLTQLDRDERKEKRDFIRQRGEELYGLADDWATYVWQEHLIWLAAMHGRHSVQEARDLAIENAKGHHDQFRKVSMLMNVYFDELRDALSELNLCRIKLDLHQSRFLKVAKSETSDWTRAAKRHRTLMQDLQGAQARFLKLLAEIIRNA

Foldseek 3Di:
DPPVVVVVVVVVVVVVVVVVVVVVVVVVVVVVVVVVVVVVVVVVVVVLVVLLVLLVVLLVLLVVLLVLLLVLLVLLLCCLVVVDPPVRSVVVSVVSCPPNVCSVVSNVVSCVPRNVVLVVLVVQLVVLSVVLVVLSVVVVVVSVPDDDNSPVSSVVNVVSSVSNVVSSVVSSVVSVVSSVVD